Protein AF-A0A183DX45-F1 (afdb_monomer)

Radius of gyration: 16.32 Å; Cα contacts (8 Å, |Δi|>4): 118; chains: 1; bounding box: 38×27×46 Å

Nearest PDB structures (foldseek):
  6v3t-assembly3_C  TM=8.855E-01  e=6.223E-04  Tribolium castaneum
  7ciu-assembly1_A  TM=7.878E-01  e=3.943E-04  Drosophila melanogaster
  7ciu-assembly2_B  TM=7.681E-01  e=3.943E-04  Drosophila melanogaster
  5k9n-assembly2_B  TM=7.704E-01  e=1.452E-03  Drosophila melanogaster
  6dys-assembly1_A  TM=7.497E-01  e=1.048E-03  Drosophila melanogaster

pLDDT: mean 73.62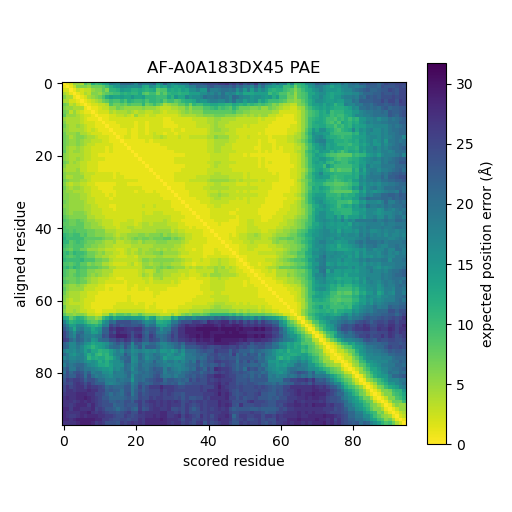, std 24.19, range [31.41, 96.06]

Sequence (95 aa):
MNVQERGIDGLVSEASSLANQELLRKKGYEELARIEHSTITDKHGKQIINCDDGTTAMILFFKRINSFTKYQHTHVYFLSLHTPLFFDNIHDFMG

Structure (mmCIF, N/CA/C/O backbone):
data_AF-A0A183DX45-F1
#
_entry.id   AF-A0A183DX45-F1
#
loop_
_atom_site.group_PDB
_atom_site.id
_atom_site.type_symbol
_atom_site.label_atom_id
_atom_site.label_alt_id
_atom_site.label_comp_id
_atom_site.label_asym_id
_atom_site.label_entity_id
_atom_site.label_seq_id
_atom_site.pdbx_PDB_ins_code
_atom_site.Cartn_x
_atom_site.Cartn_y
_atom_site.Cartn_z
_atom_site.occupancy
_atom_site.B_iso_or_equiv
_atom_site.auth_seq_id
_atom_site.auth_comp_id
_atom_site.auth_asym_id
_atom_site.auth_atom_id
_atom_site.pdbx_PDB_model_num
ATOM 1 N N . MET A 1 1 ? -20.789 8.853 4.615 1.00 55.78 1 MET A N 1
ATOM 2 C CA . MET A 1 1 ? -21.242 7.450 4.751 1.00 55.78 1 MET A CA 1
ATOM 3 C C . MET A 1 1 ? -20.861 6.970 6.141 1.00 55.78 1 MET A C 1
ATOM 5 O O . MET A 1 1 ? -19.685 7.058 6.468 1.00 55.78 1 MET A O 1
ATOM 9 N N . ASN A 1 2 ? -21.820 6.529 6.962 1.00 64.06 2 ASN A N 1
ATOM 10 C CA . ASN A 1 2 ? -21.515 5.940 8.267 1.00 64.06 2 ASN A CA 1
ATOM 11 C C . ASN A 1 2 ? -21.177 4.453 8.075 1.00 64.06 2 ASN A C 1
ATOM 13 O O . ASN A 1 2 ? -22.012 3.667 7.635 1.00 64.06 2 ASN A O 1
ATOM 17 N N . VAL A 1 3 ? -19.920 4.092 8.325 1.00 64.75 3 VAL A N 1
ATOM 18 C CA . VAL A 1 3 ? -19.381 2.746 8.070 1.00 64.75 3 VAL A CA 1
ATOM 19 C C . VAL A 1 3 ? -19.887 1.729 9.102 1.00 64.75 3 VAL A C 1
ATOM 21 O O . VAL A 1 3 ? -20.036 0.553 8.785 1.00 64.75 3 VAL A O 1
ATOM 24 N N . GLN A 1 4 ? -20.220 2.191 10.311 1.00 62.44 4 GLN A N 1
ATOM 25 C CA . GLN A 1 4 ? -20.682 1.349 11.421 1.00 62.44 4 GLN A CA 1
ATOM 26 C C . GLN A 1 4 ? -22.120 0.860 11.211 1.00 62.44 4 GLN A C 1
ATOM 28 O O . GLN A 1 4 ? -22.433 -0.294 11.487 1.00 62.44 4 GLN A O 1
ATOM 33 N N . GLU A 1 5 ? -22.981 1.701 10.635 1.00 68.06 5 GLU A N 1
ATOM 34 C CA . GLU A 1 5 ? -24.392 1.381 10.362 1.00 68.06 5 GLU A CA 1
ATOM 35 C C . GLU A 1 5 ? -24.582 0.291 9.294 1.00 68.06 5 GLU A C 1
ATOM 37 O O . GLU A 1 5 ? -25.681 -0.230 9.130 1.00 68.06 5 GLU A O 1
ATOM 42 N N . ARG A 1 6 ? -23.522 -0.067 8.559 1.00 67.62 6 ARG A N 1
ATOM 43 C CA . ARG A 1 6 ? -23.571 -1.040 7.457 1.00 67.62 6 ARG A CA 1
ATOM 44 C C . ARG A 1 6 ? -22.993 -2.412 7.802 1.00 67.62 6 ARG A C 1
ATOM 46 O O . ARG A 1 6 ? -22.859 -3.235 6.902 1.00 67.62 6 ARG A O 1
ATOM 53 N N . GLY A 1 7 ? -22.628 -2.654 9.063 1.00 71.44 7 GLY A N 1
ATOM 54 C CA . GLY A 1 7 ? -22.014 -3.924 9.471 1.00 71.44 7 GLY A CA 1
ATOM 55 C C . GLY A 1 7 ? -20.650 -4.171 8.814 1.00 71.44 7 GLY A C 1
ATOM 56 O O . GLY A 1 7 ? -20.303 -5.306 8.513 1.00 71.44 7 GLY A O 1
ATOM 57 N N . ILE A 1 8 ? -19.894 -3.106 8.527 1.00 76.81 8 ILE A N 1
ATOM 58 C CA . ILE A 1 8 ? -18.558 -3.208 7.931 1.00 76.81 8 ILE A CA 1
ATOM 59 C C . ILE A 1 8 ? -17.530 -3.372 9.051 1.00 76.81 8 ILE A C 1
ATOM 61 O O . ILE A 1 8 ? -17.357 -2.482 9.882 1.00 76.81 8 ILE A O 1
ATOM 65 N N . ASP A 1 9 ? -16.806 -4.489 9.037 1.00 82.38 9 ASP A N 1
ATOM 66 C CA . ASP A 1 9 ? -15.824 -4.813 10.080 1.00 82.38 9 ASP A CA 1
ATOM 67 C C . ASP A 1 9 ? -14.426 -4.247 9.826 1.00 82.38 9 ASP A C 1
ATOM 69 O O . ASP A 1 9 ? -13.586 -4.210 10.733 1.00 82.38 9 ASP A O 1
ATOM 73 N N . GLY A 1 10 ? -14.154 -3.782 8.609 1.00 84.31 10 GLY A N 1
ATOM 74 C CA . GLY A 1 10 ? -12.862 -3.217 8.263 1.00 84.31 10 GLY A CA 1
ATOM 75 C C . GLY A 1 10 ? -12.834 -2.490 6.926 1.00 84.31 10 GLY A C 1
ATOM 76 O O . GLY A 1 10 ? -13.748 -2.589 6.113 1.00 84.31 10 GLY A O 1
ATOM 77 N N . LEU A 1 11 ? -11.760 -1.739 6.727 1.00 86.44 11 LEU A N 1
ATOM 78 C CA . LEU A 1 11 ? -11.462 -0.953 5.538 1.00 86.44 11 LEU A CA 1
ATOM 79 C C . LEU A 1 11 ? -10.290 -1.591 4.816 1.00 86.44 11 LEU A C 1
ATOM 81 O O . LEU A 1 11 ? -9.327 -1.981 5.472 1.00 86.44 11 LEU A O 1
ATOM 85 N N . VAL A 1 12 ? -10.345 -1.638 3.489 1.00 90.00 12 VAL A N 1
ATOM 86 C CA . VAL A 1 12 ? -9.201 -1.985 2.646 1.00 90.00 12 VAL A CA 1
ATOM 87 C C . VAL A 1 12 ? -8.889 -0.805 1.739 1.00 90.00 12 VAL A C 1
ATOM 89 O O . VAL A 1 12 ? -9.803 -0.177 1.207 1.00 90.00 12 VAL A O 1
ATOM 92 N N . SER A 1 13 ? -7.606 -0.498 1.571 1.00 89.31 13 SER A N 1
ATOM 93 C CA . SER A 1 13 ? -7.139 0.550 0.662 1.00 89.31 13 SER A CA 1
ATOM 94 C C . SER A 1 13 ? -5.865 0.100 -0.028 1.00 89.31 13 SER A C 1
ATOM 96 O O . SER A 1 13 ? -4.946 -0.366 0.631 1.00 89.31 13 SER A O 1
ATOM 98 N N . GLU A 1 14 ? -5.782 0.271 -1.339 1.00 93.56 14 GLU A N 1
ATOM 99 C CA . GLU A 1 14 ? -4.514 0.167 -2.061 1.00 93.56 14 GLU A CA 1
ATOM 100 C C . GLU A 1 14 ? -3.827 1.541 -2.074 1.00 93.56 14 GLU A C 1
ATOM 102 O O . GLU A 1 14 ? -4.506 2.573 -2.054 1.00 93.56 14 GLU A O 1
ATOM 107 N N . ALA A 1 15 ? -2.496 1.561 -2.022 1.00 91.50 15 ALA A N 1
ATOM 108 C CA . ALA A 1 15 ? -1.712 2.775 -2.180 1.00 91.50 15 ALA A CA 1
ATOM 109 C C . ALA A 1 15 ? -0.438 2.526 -2.997 1.00 91.50 15 ALA A C 1
ATOM 111 O O . ALA A 1 15 ? 0.461 1.782 -2.589 1.00 91.50 15 ALA A O 1
ATOM 112 N N . SER A 1 16 ? -0.356 3.241 -4.113 1.00 89.44 16 SER A N 1
ATOM 113 C CA . SER A 1 16 ? 0.733 3.235 -5.092 1.00 89.44 16 SER A CA 1
ATOM 114 C C . SER A 1 16 ? 1.603 4.500 -5.065 1.00 89.44 16 SER A C 1
ATOM 116 O O . SER A 1 16 ? 2.488 4.636 -5.902 1.00 89.44 16 SER A O 1
ATOM 118 N N . SER A 1 17 ? 1.387 5.400 -4.097 1.00 91.62 17 SER A N 1
ATOM 119 C CA . SER A 1 17 ? 2.258 6.554 -3.829 1.00 91.62 17 SER A CA 1
ATOM 120 C C . SER A 1 17 ? 2.783 6.548 -2.398 1.00 91.62 17 SER A C 1
ATOM 122 O O . SER A 1 17 ? 2.080 6.149 -1.459 1.00 91.62 17 SER A O 1
ATOM 124 N N . LEU A 1 18 ? 4.002 7.050 -2.208 1.00 90.38 18 LEU A N 1
ATOM 125 C CA . LEU A 1 18 ? 4.699 7.018 -0.924 1.00 90.38 18 LEU A CA 1
ATOM 126 C C . LEU A 1 18 ? 3.918 7.789 0.149 1.00 90.38 18 LEU A C 1
ATOM 128 O O . LEU A 1 18 ? 3.720 7.300 1.265 1.00 90.38 18 LEU A O 1
ATOM 132 N N . ALA A 1 19 ? 3.380 8.956 -0.216 1.00 90.69 19 ALA A N 1
ATOM 133 C CA . ALA A 1 19 ? 2.582 9.795 0.674 1.00 90.69 19 ALA A CA 1
ATOM 134 C C . ALA A 1 19 ? 1.310 9.085 1.179 1.00 90.69 19 ALA A C 1
ATOM 136 O O . ALA A 1 19 ? 0.988 9.161 2.370 1.00 90.69 19 ALA A O 1
ATOM 137 N N . ASN A 1 20 ? 0.604 8.356 0.307 1.00 90.00 20 ASN A N 1
ATOM 138 C CA . ASN A 1 20 ? -0.603 7.620 0.693 1.00 90.00 20 ASN A CA 1
ATOM 139 C C . ASN A 1 20 ? -0.264 6.416 1.578 1.00 90.00 20 ASN A C 1
ATOM 141 O O . ASN A 1 20 ? -0.954 6.168 2.570 1.00 90.00 20 ASN A O 1
ATOM 145 N N . GLN A 1 21 ? 0.827 5.709 1.280 1.00 92.69 21 GLN A N 1
ATOM 146 C CA . GLN A 1 21 ? 1.297 4.602 2.111 1.00 92.69 21 GLN A CA 1
ATOM 147 C C . GLN A 1 21 ? 1.663 5.080 3.522 1.00 92.69 21 GLN A C 1
ATOM 149 O O . GLN A 1 21 ? 1.258 4.474 4.515 1.00 92.69 21 GLN A O 1
ATOM 154 N N . GLU A 1 22 ? 2.385 6.197 3.645 1.00 94.69 22 GLU A N 1
ATOM 155 C CA . GLU A 1 22 ? 2.679 6.802 4.946 1.00 94.69 22 GLU A CA 1
ATOM 156 C C . GLU A 1 22 ? 1.420 7.226 5.702 1.00 94.69 22 GLU A C 1
ATOM 158 O O . GLU A 1 22 ? 1.318 6.999 6.911 1.00 94.69 22 GLU A O 1
ATOM 163 N N . LEU A 1 23 ? 0.464 7.855 5.014 1.00 92.38 23 LEU A N 1
ATOM 164 C CA . LEU A 1 23 ? -0.790 8.284 5.621 1.00 92.38 23 LEU A CA 1
ATOM 165 C C . LEU A 1 23 ? -1.560 7.090 6.193 1.00 92.38 23 LEU A C 1
ATOM 167 O O . LEU A 1 23 ? -2.001 7.148 7.341 1.00 92.38 23 LEU A O 1
ATOM 171 N N . LEU A 1 24 ? -1.700 6.004 5.432 1.00 90.19 24 LEU A N 1
ATOM 172 C CA . LEU A 1 24 ? -2.424 4.810 5.871 1.00 90.19 24 LEU A CA 1
ATOM 173 C C . LEU A 1 24 ? -1.753 4.155 7.084 1.00 90.19 24 LEU A C 1
ATOM 175 O O . LEU A 1 24 ? -2.442 3.868 8.069 1.00 90.19 24 LEU A O 1
ATOM 179 N N . ARG A 1 25 ? -0.417 4.047 7.090 1.00 94.75 25 ARG A N 1
ATOM 180 C CA . ARG A 1 25 ? 0.346 3.595 8.270 1.00 94.75 25 ARG A CA 1
ATOM 181 C C . ARG A 1 25 ? 0.079 4.485 9.487 1.00 94.75 25 ARG A C 1
ATOM 183 O O . ARG A 1 25 ? -0.290 3.986 10.547 1.00 94.75 25 ARG A O 1
ATOM 190 N N . LYS A 1 26 ? 0.153 5.815 9.330 1.0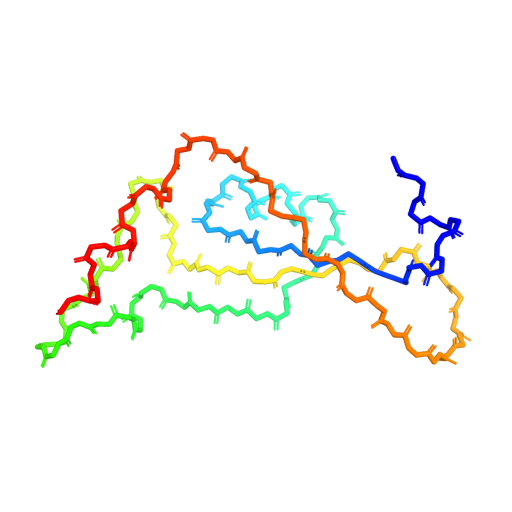0 94.12 26 LYS A N 1
ATOM 191 C CA . LYS A 1 26 ? -0.159 6.792 10.398 1.00 94.12 26 LYS A CA 1
ATOM 192 C C . LYS A 1 26 ? -1.608 6.685 10.892 1.00 94.12 26 LYS A C 1
ATOM 194 O O . LYS A 1 26 ? -1.895 7.027 12.037 1.00 94.12 26 LYS A O 1
ATOM 199 N N . LYS A 1 27 ? -2.538 6.221 10.051 1.00 90.00 27 LYS A N 1
ATOM 200 C CA . LYS A 1 27 ? -3.951 6.007 10.404 1.00 90.00 27 LYS A CA 1
ATOM 201 C C . LYS A 1 27 ? -4.233 4.623 10.996 1.00 90.00 27 LYS A C 1
ATOM 203 O O . LYS A 1 27 ? -5.400 4.346 11.285 1.00 90.00 27 LYS A O 1
ATOM 208 N N . GLY A 1 28 ? -3.212 3.800 11.228 1.00 91.88 28 GLY A N 1
ATOM 209 C CA . GLY A 1 28 ? -3.343 2.486 11.858 1.00 91.88 28 GLY A CA 1
ATOM 210 C C . GLY A 1 28 ? -3.898 1.418 10.921 1.00 91.88 28 GLY A C 1
ATOM 211 O O . GLY A 1 28 ? -4.630 0.543 11.373 1.00 91.88 28 GLY A O 1
ATOM 212 N N . TYR A 1 29 ? -3.627 1.535 9.622 1.00 94.06 29 TYR A N 1
ATOM 213 C CA . TYR A 1 29 ? -3.798 0.421 8.700 1.00 94.06 29 TYR A CA 1
ATOM 214 C C . TYR A 1 29 ? -2.557 -0.478 8.731 1.00 94.06 29 TYR A C 1
ATOM 216 O O . TYR A 1 29 ? -1.432 0.005 8.854 1.00 94.06 29 TYR A O 1
ATOM 224 N N . GLU A 1 30 ? -2.778 -1.774 8.560 1.00 95.56 30 GLU A N 1
ATOM 225 C CA . GLU A 1 30 ? -1.769 -2.823 8.451 1.00 95.56 30 GLU A CA 1
ATOM 226 C C . GLU A 1 30 ? -1.576 -3.212 6.980 1.00 95.56 30 GLU A C 1
ATOM 228 O O . GLU A 1 30 ? -2.528 -3.184 6.200 1.00 95.56 30 GLU A O 1
ATOM 233 N N . GLU A 1 31 ? -0.356 -3.576 6.583 1.00 96.06 31 GLU A N 1
ATOM 234 C CA . GLU A 1 31 ? -0.075 -4.078 5.231 1.00 96.06 31 GLU A CA 1
ATOM 235 C C . GLU A 1 31 ? -0.557 -5.533 5.109 1.00 96.06 31 GLU A C 1
ATOM 237 O O . GLU A 1 31 ? -0.126 -6.395 5.872 1.00 96.06 31 GLU A O 1
ATOM 242 N N . LEU A 1 32 ? -1.441 -5.817 4.151 1.00 94.94 32 LEU A N 1
ATOM 243 C CA . LEU A 1 32 ? -1.903 -7.174 3.837 1.00 94.94 32 LEU A CA 1
ATOM 244 C C . LEU A 1 32 ? -1.090 -7.826 2.722 1.00 94.94 32 LEU A C 1
ATOM 246 O O . LEU A 1 32 ? -0.826 -9.025 2.763 1.00 94.94 32 LEU A O 1
ATOM 250 N N . ALA A 1 33 ? -0.758 -7.051 1.693 1.00 93.19 33 ALA A N 1
ATOM 251 C CA . ALA A 1 33 ? -0.045 -7.535 0.522 1.00 93.19 33 ALA A CA 1
ATOM 252 C C . ALA A 1 33 ? 0.795 -6.416 -0.084 1.00 93.19 33 ALA A C 1
ATOM 254 O O . ALA A 1 33 ? 0.452 -5.236 0.018 1.00 93.19 33 ALA A O 1
ATOM 255 N N . ARG A 1 34 ? 1.884 -6.803 -0.744 1.00 95.81 34 ARG A N 1
ATOM 256 C CA . ARG A 1 34 ? 2.815 -5.891 -1.398 1.00 95.81 34 ARG A CA 1
ATOM 257 C C . ARG A 1 34 ? 3.262 -6.475 -2.729 1.00 95.81 34 ARG A C 1
ATOM 259 O O . ARG A 1 34 ? 3.587 -7.658 -2.799 1.00 95.81 34 ARG A O 1
ATOM 266 N N . ILE A 1 35 ? 3.324 -5.627 -3.749 1.00 93.81 35 ILE A N 1
ATOM 267 C CA . ILE A 1 35 ? 3.935 -5.948 -5.036 1.00 93.81 35 ILE A CA 1
ATOM 268 C C . ILE A 1 35 ? 5.078 -4.966 -5.263 1.00 93.81 35 ILE A C 1
ATOM 270 O O . ILE A 1 35 ? 4.848 -3.775 -5.462 1.00 93.81 35 ILE A O 1
ATOM 274 N N . GLU A 1 36 ? 6.308 -5.470 -5.209 1.00 96.06 36 GLU A N 1
ATOM 275 C CA . GLU A 1 36 ? 7.506 -4.680 -5.494 1.00 96.06 36 GLU A CA 1
ATOM 276 C C . GLU A 1 36 ? 7.564 -4.376 -6.997 1.00 96.06 36 GLU A C 1
ATOM 278 O O . GLU A 1 36 ? 7.487 -5.287 -7.826 1.00 96.06 36 GLU A O 1
ATOM 283 N N . HIS A 1 37 ? 7.741 -3.109 -7.367 1.00 93.56 37 HIS A N 1
ATOM 284 C CA . HIS A 1 37 ? 7.824 -2.677 -8.766 1.00 93.56 37 HIS A CA 1
ATOM 285 C C . HIS A 1 37 ? 8.970 -3.366 -9.516 1.00 93.56 37 HIS A C 1
ATOM 287 O O . HIS A 1 37 ? 8.842 -3.652 -10.703 1.00 93.56 37 HIS A O 1
ATOM 293 N N . SER A 1 38 ? 10.051 -3.719 -8.813 1.00 94.12 38 SER A N 1
ATOM 294 C CA . SER A 1 38 ? 11.188 -4.473 -9.356 1.00 94.12 38 SER A CA 1
ATOM 295 C C . SER A 1 38 ? 10.830 -5.877 -9.849 1.00 94.12 38 SER A C 1
ATOM 297 O O . SER A 1 38 ? 11.539 -6.425 -10.687 1.00 94.12 38 SER A O 1
ATOM 299 N N . THR A 1 39 ? 9.724 -6.456 -9.373 1.00 94.50 39 THR A N 1
ATOM 300 C CA . THR A 1 39 ? 9.232 -7.760 -9.850 1.00 94.50 39 THR A CA 1
ATOM 301 C C . THR A 1 39 ? 8.445 -7.651 -11.156 1.00 94.50 39 THR A C 1
ATOM 303 O O . THR A 1 39 ? 8.247 -8.652 -11.842 1.00 94.50 39 THR A O 1
ATOM 306 N N . ILE A 1 40 ? 8.033 -6.437 -11.535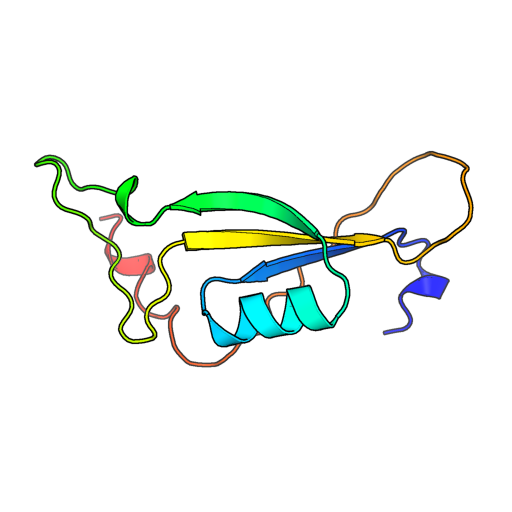 1.00 91.69 40 ILE A N 1
ATOM 307 C CA . ILE A 1 40 ? 7.255 -6.160 -12.742 1.00 91.69 40 ILE A CA 1
ATOM 308 C C . ILE A 1 40 ? 8.228 -5.762 -13.851 1.00 91.69 40 ILE A C 1
ATOM 310 O O . ILE A 1 40 ? 8.644 -4.605 -13.973 1.00 91.69 40 ILE A O 1
ATOM 314 N N . THR A 1 41 ? 8.604 -6.751 -14.657 1.00 95.94 41 THR A N 1
ATOM 315 C CA . THR A 1 41 ? 9.581 -6.603 -15.738 1.00 95.94 41 THR A CA 1
ATOM 316 C C . THR A 1 41 ? 8.973 -6.913 -17.103 1.00 95.94 41 THR A C 1
ATOM 318 O O . THR A 1 41 ? 7.980 -7.632 -17.212 1.00 95.94 41 THR A O 1
ATOM 321 N N . ASP A 1 42 ? 9.552 -6.338 -18.155 1.00 93.25 42 ASP A N 1
ATOM 322 C CA . A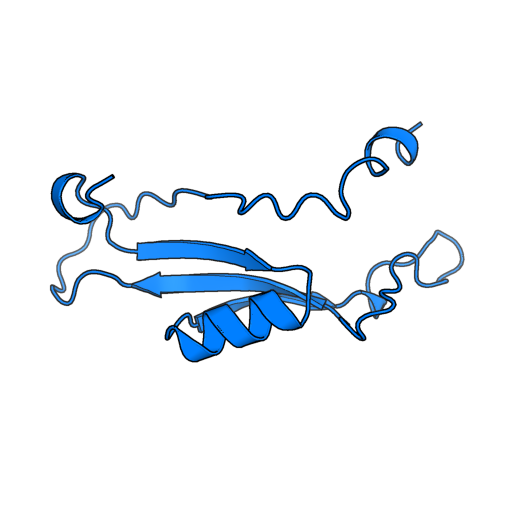SP A 1 42 ? 9.223 -6.690 -19.531 1.00 93.25 42 ASP A CA 1
ATOM 323 C C . ASP A 1 42 ? 9.808 -8.061 -19.915 1.00 93.25 42 ASP A C 1
ATOM 325 O O . ASP A 1 42 ? 10.504 -8.723 -19.143 1.00 93.25 42 ASP A O 1
ATOM 329 N N . LYS A 1 43 ? 9.574 -8.486 -21.160 1.00 95.50 43 LYS A N 1
ATOM 330 C CA . LYS A 1 43 ? 10.105 -9.751 -21.698 1.00 95.50 43 LYS A CA 1
ATOM 331 C C . LYS A 1 43 ? 11.641 -9.853 -21.704 1.00 95.50 43 LYS A C 1
ATOM 333 O O . LYS A 1 43 ? 12.170 -10.930 -21.964 1.00 95.50 43 LYS A O 1
ATOM 338 N N . HIS A 1 44 ? 12.351 -8.750 -21.478 1.00 95.62 44 HIS A N 1
ATOM 339 C CA . HIS A 1 44 ? 13.808 -8.670 -21.419 1.00 95.62 44 HIS A CA 1
ATOM 340 C C . HIS A 1 44 ? 14.332 -8.512 -19.982 1.00 95.62 44 HIS A C 1
ATOM 342 O O . HIS A 1 44 ? 15.538 -8.367 -19.792 1.00 95.62 44 HIS A O 1
ATOM 348 N N . GLY A 1 45 ? 13.456 -8.551 -18.971 1.00 92.69 45 GLY A N 1
ATOM 349 C CA . GLY A 1 45 ? 13.826 -8.388 -17.567 1.00 92.69 45 GLY A CA 1
ATOM 350 C C . GLY A 1 45 ? 14.038 -6.931 -17.144 1.00 92.69 45 GLY A C 1
ATOM 351 O O . GLY A 1 45 ? 14.536 -6.685 -16.047 1.00 92.69 45 GLY A O 1
ATOM 352 N N . LYS A 1 46 ? 13.670 -5.948 -17.976 1.00 94.31 46 LYS A N 1
ATOM 353 C CA . LYS A 1 46 ? 13.745 -4.530 -17.608 1.00 94.31 46 LYS A CA 1
ATOM 354 C C . LYS A 1 46 ? 12.514 -4.145 -16.791 1.00 94.31 46 LYS A C 1
ATOM 356 O O . LYS A 1 46 ? 11.390 -4.384 -17.222 1.00 94.31 46 LYS A O 1
ATOM 361 N N . GLN A 1 47 ? 12.723 -3.516 -15.636 1.00 92.44 47 GLN A N 1
ATOM 362 C CA . GLN A 1 47 ? 11.643 -2.996 -14.795 1.00 92.44 47 GLN A CA 1
ATOM 363 C C . GLN A 1 47 ? 10.767 -1.999 -15.568 1.00 92.44 47 GLN A C 1
ATOM 365 O O . GLN A 1 47 ? 11.282 -1.073 -16.201 1.00 92.44 47 GLN A O 1
ATOM 370 N N . ILE A 1 48 ? 9.449 -2.203 -15.506 1.00 94.06 48 ILE A N 1
ATOM 371 C CA . ILE A 1 48 ? 8.461 -1.394 -16.236 1.00 94.06 48 ILE A CA 1
ATOM 372 C C . ILE A 1 48 ? 8.044 -0.173 -15.414 1.00 94.06 48 ILE A C 1
ATOM 374 O O . ILE A 1 48 ? 7.938 0.929 -15.947 1.00 94.06 48 ILE A O 1
ATOM 378 N N . ILE A 1 49 ? 7.808 -0.361 -14.114 1.00 89.38 49 ILE A N 1
ATOM 379 C CA . ILE A 1 49 ? 7.258 0.681 -13.244 1.00 89.38 49 ILE A CA 1
ATOM 380 C C . ILE A 1 49 ? 8.394 1.396 -12.528 1.00 89.38 49 ILE A C 1
ATOM 382 O O . ILE A 1 49 ? 9.129 0.771 -11.771 1.00 89.38 49 ILE A O 1
ATOM 386 N N . ASN A 1 50 ? 8.519 2.704 -12.725 1.00 90.62 50 AS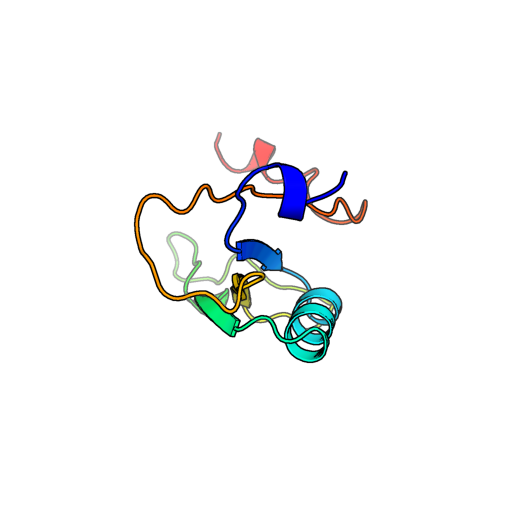N A N 1
ATOM 387 C CA . ASN A 1 50 ? 9.443 3.545 -11.974 1.00 90.62 50 ASN A CA 1
ATOM 388 C C . ASN A 1 50 ? 8.733 4.842 -11.580 1.00 90.62 50 ASN A C 1
ATOM 390 O O . ASN A 1 50 ? 8.203 5.532 -12.450 1.00 90.62 50 ASN A O 1
ATOM 394 N N . CYS A 1 51 ? 8.715 5.152 -10.288 1.00 88.62 51 CYS A N 1
ATOM 395 C CA . CYS A 1 51 ? 8.008 6.306 -9.738 1.00 88.62 51 CYS A CA 1
ATOM 396 C C . CYS A 1 51 ? 9.012 7.403 -9.367 1.00 88.62 51 CYS A C 1
ATOM 398 O O . CYS A 1 51 ? 10.066 7.126 -8.795 1.00 88.62 51 CYS A O 1
ATOM 400 N N . ASP A 1 52 ? 8.689 8.651 -9.691 1.00 92.19 52 ASP A N 1
ATOM 401 C CA . ASP A 1 52 ? 9.503 9.833 -9.390 1.00 92.19 52 ASP A CA 1
ATOM 402 C C . ASP A 1 52 ? 9.455 10.228 -7.905 1.00 92.19 52 ASP A C 1
ATOM 404 O O . ASP A 1 52 ? 10.418 10.785 -7.379 1.00 92.19 52 ASP A O 1
ATOM 408 N N . ASP A 1 53 ? 8.373 9.872 -7.212 1.00 85.19 53 ASP A N 1
ATOM 409 C CA . ASP A 1 53 ? 8.176 10.086 -5.775 1.00 85.19 53 ASP A CA 1
ATOM 410 C C . ASP A 1 53 ? 8.937 9.091 -4.872 1.00 85.19 53 ASP A C 1
ATOM 412 O O . ASP A 1 53 ? 8.842 9.164 -3.645 1.00 85.19 53 ASP A O 1
ATOM 416 N N . GLY A 1 54 ? 9.698 8.164 -5.465 1.00 91.06 54 GLY A N 1
ATOM 417 C CA . GLY A 1 54 ? 10.473 7.147 -4.751 1.00 91.06 54 GLY A CA 1
ATOM 418 C C . GLY A 1 54 ? 9.676 5.908 -4.333 1.00 91.06 54 GLY A C 1
ATOM 419 O O . GLY A 1 54 ? 10.212 5.060 -3.618 1.00 91.06 54 GLY A O 1
ATOM 420 N N . THR A 1 55 ? 8.421 5.762 -4.766 1.00 93.56 55 THR A N 1
ATOM 421 C CA . THR A 1 55 ? 7.624 4.570 -4.457 1.00 93.56 55 THR A CA 1
ATOM 422 C C . THR A 1 55 ? 8.197 3.312 -5.114 1.00 93.56 55 THR A C 1
ATOM 424 O O . THR A 1 55 ? 8.305 3.212 -6.338 1.00 93.56 55 THR A O 1
ATOM 427 N N . THR A 1 56 ? 8.524 2.304 -4.299 1.00 95.75 56 THR A N 1
ATOM 428 C CA . THR A 1 56 ? 9.114 1.037 -4.775 1.00 95.75 56 THR A 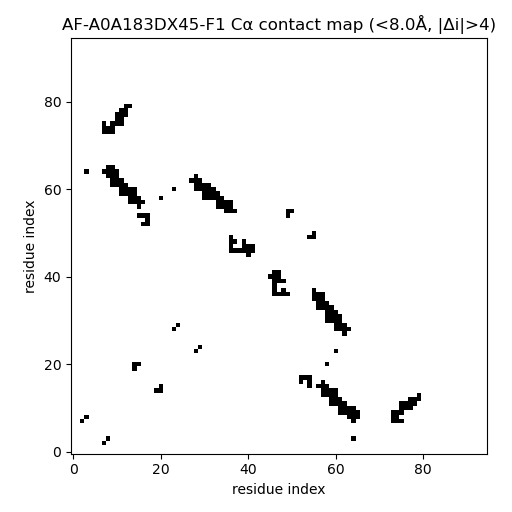CA 1
ATOM 429 C C . THR A 1 56 ? 8.112 -0.101 -4.903 1.00 95.75 56 THR A C 1
ATOM 431 O O . THR A 1 56 ? 8.436 -1.132 -5.487 1.00 95.75 56 THR A O 1
ATOM 434 N N . ALA A 1 57 ? 6.911 0.063 -4.356 1.00 95.25 57 ALA A N 1
ATOM 435 C CA . ALA A 1 57 ? 5.910 -0.984 -4.312 1.00 95.25 57 ALA A CA 1
ATOM 436 C C . ALA A 1 57 ? 4.499 -0.412 -4.271 1.00 95.25 57 ALA A C 1
ATOM 438 O O . ALA A 1 57 ? 4.271 0.659 -3.713 1.00 95.25 57 ALA A O 1
ATOM 439 N N . MET A 1 58 ? 3.547 -1.200 -4.751 1.00 94.31 58 MET A N 1
ATOM 440 C CA . MET A 1 58 ? 2.125 -1.007 -4.501 1.00 94.31 58 MET A CA 1
ATOM 441 C C . MET A 1 58 ? 1.713 -1.865 -3.302 1.00 94.31 58 MET A C 1
ATOM 443 O O . MET A 1 58 ? 2.100 -3.035 -3.207 1.00 94.31 58 MET A O 1
ATOM 447 N N . ILE A 1 59 ? 0.953 -1.290 -2.366 1.00 94.56 59 ILE A N 1
ATOM 448 C CA . ILE A 1 59 ? 0.635 -1.940 -1.087 1.00 94.56 59 ILE A CA 1
ATOM 449 C C . ILE A 1 59 ? -0.873 -1.961 -0.859 1.00 94.56 59 ILE A C 1
ATOM 451 O O . ILE A 1 59 ? -1.539 -0.930 -0.946 1.00 94.56 59 ILE A O 1
ATOM 455 N N . LEU A 1 60 ? -1.399 -3.135 -0.511 1.00 95.06 60 LEU A N 1
ATOM 456 C CA . LEU A 1 60 ? -2.760 -3.315 -0.027 1.00 95.06 60 LEU A CA 1
ATOM 457 C C . LEU A 1 60 ? -2.771 -3.205 1.498 1.00 95.06 60 LEU A C 1
ATOM 459 O O . LEU A 1 60 ? -2.098 -3.968 2.186 1.00 95.06 60 LEU A O 1
ATOM 463 N N . PHE A 1 61 ? -3.567 -2.286 2.022 1.00 93.44 61 PHE A N 1
ATOM 464 C CA . PHE A 1 61 ? -3.716 -2.003 3.441 1.00 93.44 61 PHE A CA 1
ATOM 465 C C . PHE A 1 61 ? -5.073 -2.458 3.970 1.00 93.44 61 PHE A C 1
ATOM 467 O O . PHE A 1 61 ? -6.071 -2.377 3.258 1.00 93.44 61 PHE A O 1
ATOM 474 N N . PHE A 1 62 ? -5.133 -2.837 5.247 1.00 92.62 62 PHE A N 1
ATOM 475 C CA . PHE A 1 62 ? -6.369 -3.129 5.969 1.00 92.62 62 PHE A CA 1
ATOM 476 C C . PHE A 1 62 ? -6.419 -2.458 7.334 1.00 92.62 62 PHE A C 1
ATOM 478 O O . PHE A 1 62 ? -5.431 -2.412 8.056 1.00 92.62 62 PHE A O 1
ATOM 485 N N . LYS A 1 63 ? -7.598 -1.978 7.724 1.00 90.25 63 LYS A N 1
ATOM 486 C CA . LYS A 1 63 ? -7.860 -1.487 9.075 1.00 90.25 63 LYS A CA 1
ATOM 487 C C . LYS A 1 63 ? -9.168 -2.046 9.595 1.00 90.25 63 LYS A C 1
ATOM 489 O O . LYS A 1 63 ? -10.228 -1.768 9.042 1.00 90.25 63 LYS A O 1
ATOM 494 N N . ARG A 1 64 ? -9.111 -2.764 10.712 1.00 87.62 64 ARG A N 1
ATOM 495 C CA . ARG A 1 64 ? -10.307 -3.202 11.438 1.00 87.62 64 ARG A CA 1
ATOM 496 C C . ARG A 1 64 ? -11.005 -1.998 12.089 1.00 87.62 64 ARG A C 1
AT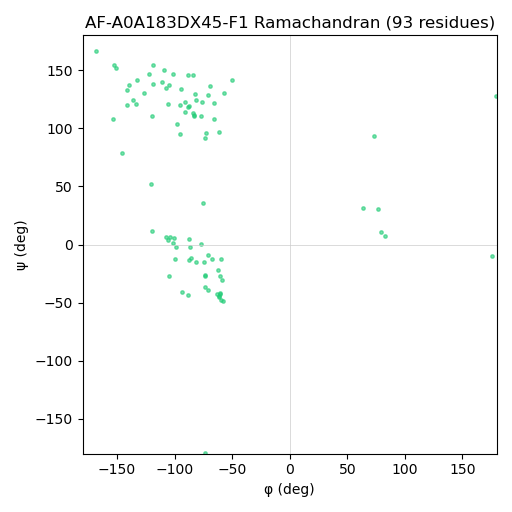OM 498 O O . ARG A 1 64 ? -10.340 -1.135 12.658 1.00 87.62 64 ARG A O 1
ATOM 505 N N . ILE A 1 65 ? -12.336 -1.933 12.000 1.00 82.69 65 ILE A N 1
ATOM 506 C CA . ILE A 1 65 ? -13.150 -0.842 12.578 1.00 82.69 65 ILE A CA 1
ATOM 507 C C . ILE A 1 65 ? -13.877 -1.288 13.858 1.00 82.69 65 ILE A C 1
ATOM 509 O O . ILE A 1 65 ? -14.116 -0.459 14.732 1.00 82.69 65 ILE A O 1
ATOM 513 N N . ASN A 1 66 ? -14.172 -2.585 14.009 1.00 69.12 66 ASN A N 1
ATOM 514 C CA . ASN A 1 66 ? -14.908 -3.114 15.161 1.00 69.12 66 ASN A CA 1
ATOM 515 C C . ASN A 1 66 ? -14.008 -3.906 16.126 1.00 69.12 66 ASN A C 1
ATOM 517 O O . ASN A 1 66 ? -13.232 -4.767 15.710 1.00 69.12 66 ASN A O 1
ATOM 521 N N . SER A 1 67 ? -14.160 -3.646 17.429 1.00 55.47 67 SER A N 1
ATOM 522 C CA . SER A 1 67 ? -13.486 -4.351 18.533 1.00 55.47 67 SER A CA 1
ATOM 523 C C . SER A 1 67 ? -14.217 -5.613 19.011 1.00 55.47 67 SER A C 1
ATOM 525 O O . SER A 1 67 ? -13.711 -6.315 19.885 1.00 55.47 67 SER A O 1
ATOM 527 N N . PHE A 1 68 ? -15.387 -5.938 18.452 1.00 50.22 68 PHE A N 1
ATOM 528 C CA . PHE A 1 68 ? -16.157 -7.108 18.868 1.00 50.22 68 PHE A CA 1
ATOM 529 C C . PHE A 1 68 ? -15.789 -8.354 18.056 1.00 50.22 68 PHE A C 1
ATOM 531 O O . PHE A 1 68 ? -16.044 -8.462 16.859 1.00 50.22 68 PHE A O 1
ATOM 538 N N . THR A 1 69 ? -15.198 -9.330 18.742 1.00 46.38 69 THR A N 1
ATOM 539 C CA . THR A 1 69 ? -14.959 -10.689 18.260 1.00 46.38 69 THR A CA 1
ATOM 540 C C . THR A 1 69 ? -16.266 -11.478 18.219 1.00 46.38 69 THR A C 1
ATOM 542 O O . THR A 1 69 ? -16.645 -12.147 19.177 1.00 46.38 69 THR A O 1
ATOM 545 N N . LYS A 1 70 ? -16.951 -11.463 17.075 1.00 38.53 70 LYS A N 1
ATOM 546 C CA . LYS A 1 70 ? -17.790 -12.592 16.656 1.00 38.53 70 LYS A CA 1
ATOM 547 C C . LYS A 1 70 ? -17.891 -12.596 15.135 1.00 38.53 70 LYS A C 1
ATOM 549 O O . LYS A 1 70 ? -18.496 -11.714 14.546 1.00 38.53 70 LYS A O 1
ATOM 554 N N . TYR A 1 71 ? -17.225 -13.570 14.518 1.00 48.84 71 TYR A N 1
ATOM 555 C CA . TYR A 1 71 ? -17.246 -13.815 13.077 1.00 48.84 71 TYR A CA 1
ATOM 556 C C . TYR A 1 71 ? -18.686 -13.866 12.541 1.00 48.84 71 TYR A C 1
ATOM 558 O O . TYR A 1 71 ? -19.533 -14.491 13.177 1.00 48.84 71 TYR A O 1
ATOM 566 N N . GLN A 1 72 ? -18.930 -13.315 11.348 1.00 41.66 72 GLN A N 1
ATOM 567 C CA . GLN A 1 72 ? -19.097 -14.047 10.075 1.00 41.66 72 GLN A CA 1
ATOM 568 C C . GLN A 1 72 ? -19.382 -13.012 8.958 1.00 41.66 72 GLN A C 1
ATOM 570 O O . GLN A 1 72 ? -20.277 -12.192 9.101 1.00 41.66 72 GLN A O 1
ATOM 575 N N . HIS A 1 73 ? -18.612 -13.072 7.863 1.00 41.56 73 HIS A N 1
ATOM 576 C CA . HIS A 1 73 ? -18.636 -12.191 6.675 1.00 41.56 73 HIS A CA 1
ATOM 577 C C . HIS A 1 73 ? -18.083 -10.759 6.800 1.00 41.56 73 HIS A C 1
ATOM 579 O O . HIS A 1 73 ? -18.794 -9.789 7.029 1.00 41.56 73 HIS A O 1
ATOM 585 N N . THR A 1 74 ? -16.795 -10.620 6.464 1.00 42.09 74 THR A N 1
ATOM 586 C CA . THR A 1 74 ? -16.177 -9.328 6.144 1.00 42.09 74 THR A CA 1
ATOM 587 C C . THR A 1 74 ? -16.576 -8.898 4.730 1.00 42.09 74 THR A C 1
ATOM 589 O O . THR A 1 74 ? -16.105 -9.475 3.749 1.00 42.09 74 THR A O 1
ATOM 592 N N . HIS A 1 75 ? -17.397 -7.857 4.602 1.00 43.41 75 HIS A N 1
ATOM 593 C CA . HIS A 1 75 ? -17.583 -7.163 3.327 1.00 43.41 75 HIS A CA 1
ATOM 594 C C . HIS A 1 75 ? -16.458 -6.141 3.131 1.00 43.41 75 HIS A C 1
ATOM 596 O O . HIS A 1 75 ? -16.382 -5.141 3.844 1.00 43.41 75 HIS A O 1
ATOM 602 N N . VAL A 1 76 ? -15.571 -6.407 2.171 1.00 41.62 76 VAL A N 1
ATOM 603 C CA . VAL A 1 76 ? -14.476 -5.508 1.794 1.00 41.62 76 VAL A CA 1
ATOM 604 C C . VAL A 1 76 ? -14.973 -4.531 0.731 1.00 41.62 76 VAL A C 1
ATOM 606 O O . VAL A 1 76 ? -15.357 -4.945 -0.360 1.00 41.62 76 VAL A O 1
ATOM 609 N N . TYR A 1 77 ? -14.948 -3.236 1.040 1.00 42.84 77 TYR A N 1
ATOM 610 C CA . TYR A 1 77 ? -15.236 -2.170 0.080 1.00 42.84 77 TYR A CA 1
ATOM 611 C C . TYR A 1 77 ? -13.928 -1.486 -0.318 1.00 42.84 77 TYR A C 1
ATOM 613 O O . TYR A 1 77 ? -13.230 -0.944 0.538 1.00 42.84 77 TYR A O 1
ATOM 621 N N . PHE A 1 78 ? -13.611 -1.500 -1.612 1.00 40.94 78 PHE A N 1
ATOM 622 C CA . PHE A 1 78 ? -12.496 -0.745 -2.177 1.00 40.94 78 PHE A CA 1
ATOM 623 C C . PHE A 1 78 ? -12.962 0.687 -2.440 1.00 40.94 78 PHE A C 1
ATOM 625 O O . PHE A 1 78 ? -13.799 0.925 -3.310 1.00 40.94 78 PHE A O 1
ATOM 632 N N . LEU A 1 79 ? -12.443 1.648 -1.679 1.00 39.34 79 LEU A N 1
ATOM 633 C CA . LEU A 1 79 ? -12.575 3.063 -2.011 1.00 39.34 79 LEU A CA 1
ATOM 634 C C . LEU A 1 79 ? -11.286 3.485 -2.715 1.00 39.34 79 LEU A C 1
ATOM 636 O O . LEU A 1 79 ? -10.259 3.666 -2.069 1.00 39.34 79 LEU A O 1
ATOM 640 N N . SER A 1 80 ? -11.337 3.626 -4.042 1.00 42.88 80 SER A N 1
ATOM 641 C CA . SER A 1 80 ? -10.289 4.341 -4.773 1.00 42.88 80 SER A CA 1
ATOM 642 C C . SER A 1 80 ? -10.347 5.806 -4.340 1.00 42.88 80 SER A C 1
ATOM 644 O O . SER A 1 80 ? -11.292 6.525 -4.671 1.00 42.88 80 SER A O 1
ATOM 646 N N . LEU A 1 81 ? -9.361 6.251 -3.562 1.00 38.34 81 LEU A N 1
ATOM 647 C CA . LEU A 1 81 ? -9.096 7.675 -3.407 1.00 38.34 81 LEU A CA 1
ATOM 648 C C . LEU A 1 81 ? -8.468 8.140 -4.722 1.00 38.34 81 LEU A C 1
ATOM 650 O O . LEU A 1 81 ? -7.270 7.981 -4.930 1.00 38.34 81 LEU A O 1
ATOM 654 N N . HIS A 1 82 ? -9.287 8.678 -5.626 1.00 36.09 82 HIS A N 1
ATOM 655 C CA . HIS A 1 82 ? -8.790 9.399 -6.794 1.00 36.09 82 HIS A CA 1
ATOM 656 C C . HIS A 1 82 ? -7.988 10.619 -6.323 1.00 36.09 82 HIS A C 1
ATOM 658 O O . HIS A 1 82 ? -8.542 11.680 -6.035 1.00 36.09 82 HIS A O 1
ATOM 664 N N . THR A 1 83 ? -6.668 10.477 -6.251 1.00 37.72 83 THR A N 1
ATOM 665 C CA . THR A 1 83 ? -5.754 11.592 -6.494 1.00 37.72 83 THR A CA 1
ATOM 666 C C . THR A 1 83 ? -5.618 11.724 -8.015 1.00 37.72 83 THR A C 1
ATOM 668 O O . THR A 1 83 ? -5.280 10.728 -8.654 1.00 37.72 83 THR A O 1
ATOM 671 N N . PRO A 1 84 ? -5.897 12.889 -8.628 1.00 32.91 84 PRO A N 1
ATOM 672 C CA . PRO A 1 84 ? -6.041 13.036 -10.083 1.00 32.91 84 PRO A CA 1
ATOM 673 C C . PRO A 1 84 ? -4.711 13.012 -10.865 1.00 32.91 84 PRO A C 1
ATOM 675 O O . PRO A 1 84 ? -4.552 13.728 -11.843 1.00 32.91 84 PRO A O 1
ATOM 678 N N . LEU A 1 85 ? -3.728 12.217 -10.443 1.00 35.59 85 LEU A N 1
ATOM 679 C CA . LEU A 1 85 ? -2.407 12.154 -11.065 1.00 35.59 85 LEU A CA 1
ATOM 680 C C . LEU A 1 85 ? -1.880 10.716 -10.983 1.00 35.59 85 LEU A C 1
ATOM 682 O O . LEU A 1 85 ? -1.122 10.448 -10.064 1.00 35.59 85 LEU A O 1
ATOM 686 N N . PHE A 1 86 ? -2.325 9.792 -11.854 1.00 37.53 86 PHE A N 1
ATOM 687 C CA . PHE A 1 86 ? -1.456 8.727 -12.422 1.00 37.53 86 PHE A CA 1
ATOM 688 C C . PHE A 1 86 ? -2.135 7.675 -13.328 1.00 37.53 86 PHE A C 1
ATOM 690 O O . PHE A 1 86 ? -1.419 6.894 -13.948 1.00 37.53 86 PHE A O 1
ATOM 697 N N . PHE A 1 87 ? -3.466 7.596 -13.438 1.00 31.97 87 PHE A N 1
ATOM 698 C CA . PHE A 1 87 ? -4.106 6.413 -14.055 1.00 31.97 87 PHE A CA 1
ATOM 699 C C . PHE A 1 87 ? -4.565 6.536 -15.516 1.00 31.97 87 PHE A C 1
ATOM 701 O O . PHE A 1 87 ? -5.104 5.568 -16.048 1.00 31.97 87 PHE A O 1
ATOM 708 N N . ASP A 1 88 ? -4.283 7.639 -16.213 1.00 31.41 88 ASP A N 1
ATOM 709 C CA . ASP A 1 88 ? -4.766 7.812 -17.595 1.00 31.41 88 ASP A CA 1
ATOM 710 C C . ASP A 1 88 ? -4.072 6.909 -18.639 1.00 31.41 88 ASP A C 1
ATOM 712 O O . ASP A 1 88 ? -4.552 6.821 -19.762 1.00 31.41 88 ASP A O 1
ATOM 716 N N . ASN A 1 89 ? -2.996 6.182 -18.299 1.00 34.06 89 ASN A N 1
ATOM 717 C CA . ASN A 1 89 ? -2.158 5.500 -19.304 1.00 34.06 89 ASN A CA 1
ATOM 718 C C . ASN A 1 89 ? -2.045 3.966 -19.198 1.00 34.06 89 ASN A C 1
ATOM 720 O O . ASN A 1 89 ? -1.217 3.377 -19.888 1.00 34.06 89 ASN A O 1
ATOM 724 N N . ILE A 1 90 ? -2.855 3.273 -18.387 1.00 36.34 90 ILE A N 1
ATOM 725 C CA . ILE A 1 90 ? -2.804 1.789 -18.350 1.00 36.34 90 ILE A CA 1
ATOM 726 C C . ILE A 1 90 ? -3.693 1.139 -19.429 1.00 36.34 90 ILE A C 1
ATOM 728 O O . ILE A 1 90 ? -3.527 -0.041 -19.733 1.00 36.34 90 ILE A O 1
ATOM 732 N N . HIS A 1 91 ? -4.569 1.899 -20.094 1.00 36.31 91 HIS A N 1
ATOM 733 C 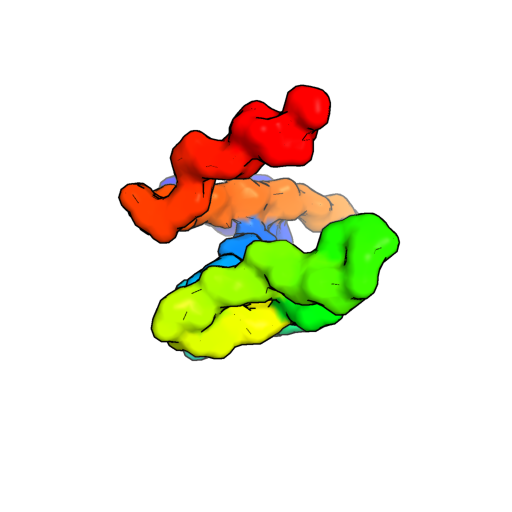CA . HIS A 1 91 ? -5.385 1.360 -21.188 1.00 36.31 91 HIS A CA 1
ATOM 734 C C . HIS A 1 91 ? -4.619 1.132 -22.505 1.00 36.31 91 HIS A C 1
ATOM 736 O O . HIS A 1 91 ? -5.095 0.365 -23.338 1.00 36.31 91 HIS A O 1
ATOM 742 N N . ASP A 1 92 ? -3.415 1.695 -22.652 1.00 38.41 92 ASP A N 1
ATOM 743 C CA . ASP A 1 92 ? -2.632 1.633 -23.897 1.00 38.41 92 ASP A CA 1
ATOM 744 C C . ASP A 1 92 ? -1.535 0.549 -23.906 1.00 38.41 92 ASP A C 1
ATOM 746 O O . ASP A 1 92 ? -0.862 0.362 -24.918 1.00 38.41 92 ASP A O 1
ATOM 750 N N . PHE A 1 93 ? -1.339 -0.198 -22.809 1.00 34.88 93 PHE A N 1
ATOM 751 C CA . PHE A 1 93 ? -0.269 -1.211 -22.713 1.00 34.88 93 PHE A CA 1
ATOM 752 C C . PHE A 1 93 ? -0.739 -2.663 -22.918 1.00 34.88 93 PHE A C 1
ATOM 754 O O . PHE A 1 93 ? 0.067 -3.590 -22.851 1.00 34.88 93 PHE A O 1
ATOM 761 N N . MET A 1 94 ? -2.032 -2.876 -23.180 1.00 32.34 94 MET A N 1
ATOM 762 C CA . MET A 1 94 ? -2.598 -4.183 -23.549 1.00 32.34 94 MET A CA 1
ATOM 763 C C . MET A 1 94 ? -3.267 -4.146 -24.927 1.00 32.34 94 MET A C 1
ATOM 765 O O . MET A 1 94 ? -4.426 -4.533 -25.080 1.00 32.34 94 MET A O 1
ATOM 769 N N . GLY A 1 95 ? -2.509 -3.663 -25.915 1.00 34.09 95 GLY A N 1
ATOM 770 C CA . GLY A 1 95 ? -2.725 -3.929 -27.339 1.00 34.09 95 GLY A CA 1
ATOM 771 C C . GLY A 1 95 ? -1.816 -5.047 -27.828 1.00 34.09 95 GLY A C 1
ATOM 772 O O . GLY A 1 95 ? -0.623 -5.031 -27.447 1.00 34.09 95 GLY A O 1
#

Solvent-accessible surface area (backbone atoms only — not comparable to full-atom values): 6131 Å² total; per-residue (Å²): 133,73,58,71,84,67,68,40,45,40,46,39,41,76,28,70,44,50,70,54,45,53,50,40,48,78,69,62,35,43,80,76,47,75,48,54,29,79,78,44,46,48,100,83,68,48,61,69,62,82,51,92,82,68,36,58,44,39,34,35,30,37,27,76,72,60,91,75,92,70,92,81,78,81,59,77,56,82,64,83,79,82,65,101,77,79,75,91,65,69,82,75,76,79,119

Mean predicted aligned error: 11.46 Å

Foldseek 3Di:
DPCVVVVAFKEKEKDQAPVVVVVCVVVVWDWPDKDFQQVCADPVSHRDDDDPRPRGIITMTMDTDDPDDDDDDHDYDYDPPDPPPDPPPPVPPPD

Organism: NCBI:txid637853

Secondary structure (DSSP, 8-state):
--SGGGT--EEEEEE-SHHHHHHHHHTTPEEE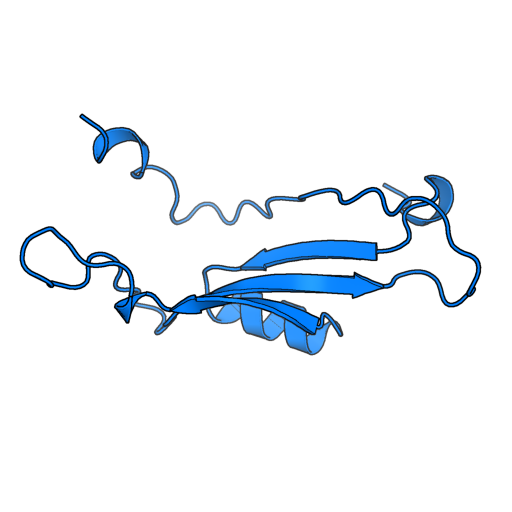EEEEGGG-B-TTS-B----TT---EEEEEEEE-------S-----B-----SSS-TTSTTS--